Protein AF-A0A6A4GZP3-F1 (afdb_monomer)

Structure (mmCIF, N/CA/C/O backbone):
data_AF-A0A6A4GZP3-F1
#
_entry.id   AF-A0A6A4GZP3-F1
#
loop_
_atom_site.group_PDB
_atom_site.id
_atom_site.type_symbol
_atom_site.label_atom_id
_atom_site.label_alt_id
_atom_site.label_comp_id
_atom_site.label_asym_id
_atom_site.label_entity_id
_atom_site.label_seq_id
_atom_site.pdbx_PDB_ins_code
_atom_site.Cartn_x
_atom_site.Cartn_y
_atom_site.Cartn_z
_atom_site.occupancy
_atom_site.B_iso_or_equiv
_atom_site.auth_seq_id
_atom_site.auth_comp_id
_atom_site.auth_asym_id
_atom_site.auth_atom_id
_atom_site.pdbx_PDB_model_num
ATOM 1 N N . MET A 1 1 ? -24.307 -4.264 34.725 1.00 37.41 1 MET A N 1
ATOM 2 C CA . MET A 1 1 ? -23.181 -5.161 34.403 1.00 37.41 1 MET A CA 1
ATOM 3 C C . MET A 1 1 ? -22.371 -4.459 33.338 1.00 37.41 1 MET A C 1
ATOM 5 O O . MET A 1 1 ? -22.888 -4.207 32.261 1.00 37.41 1 MET A O 1
ATOM 9 N N . THR A 1 2 ? -21.197 -3.980 33.726 1.00 41.16 2 THR A N 1
ATOM 10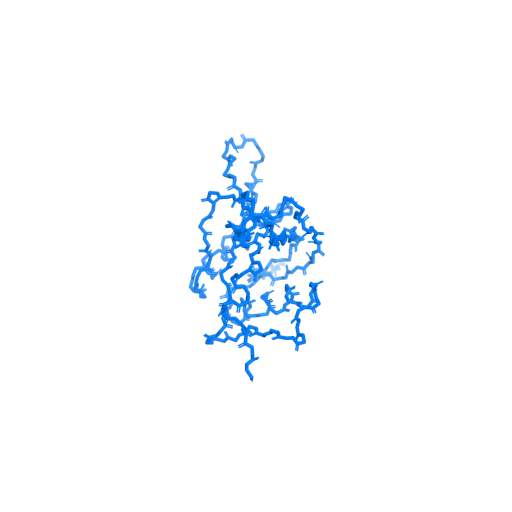 C CA . THR A 1 2 ? -20.264 -3.201 32.911 1.00 41.16 2 THR A CA 1
ATOM 11 C C . THR A 1 2 ? -19.523 -4.139 31.968 1.00 41.16 2 THR A C 1
ATOM 13 O O . THR A 1 2 ? -18.710 -4.939 32.428 1.00 41.16 2 THR A O 1
ATOM 16 N N . SER A 1 3 ? -19.813 -4.057 30.674 1.00 44.62 3 SER A N 1
ATOM 17 C CA . SER A 1 3 ? -18.957 -4.645 29.646 1.00 44.62 3 SER A CA 1
ATOM 18 C C . SER A 1 3 ? -17.964 -3.571 29.225 1.00 44.62 3 SER A C 1
ATOM 20 O O . SER A 1 3 ? -18.358 -2.536 28.692 1.00 44.62 3 SER A O 1
ATOM 22 N N . ASN A 1 4 ? -16.705 -3.803 29.588 1.00 43.12 4 ASN A N 1
ATOM 23 C CA . ASN A 1 4 ? -15.545 -2.985 29.263 1.00 43.12 4 ASN A CA 1
ATOM 24 C C . ASN A 1 4 ? -15.515 -2.672 27.764 1.00 43.12 4 ASN A C 1
ATOM 26 O O . ASN A 1 4 ? -15.642 -3.583 26.948 1.00 43.12 4 ASN A O 1
ATOM 30 N N . GLY A 1 5 ? -15.350 -1.394 27.422 1.00 42.84 5 GLY A N 1
ATOM 31 C CA . GLY A 1 5 ? -14.942 -1.007 26.080 1.00 42.84 5 GLY A CA 1
ATOM 32 C C . GLY A 1 5 ? -13.526 -1.515 25.865 1.00 42.84 5 GLY A C 1
ATOM 33 O O . GLY A 1 5 ? -12.605 -1.047 26.526 1.00 42.84 5 GLY A O 1
ATOM 34 N N . GLU A 1 6 ? -13.380 -2.522 25.014 1.00 49.62 6 GLU A N 1
ATOM 35 C CA . GLU A 1 6 ? -12.094 -2.839 24.413 1.00 49.62 6 GLU A CA 1
ATOM 36 C C . GLU A 1 6 ? -11.743 -1.647 23.522 1.00 49.62 6 GLU A C 1
ATOM 38 O O . GLU A 1 6 ? -12.485 -1.316 22.595 1.00 49.62 6 GLU A O 1
ATOM 43 N N . ASP A 1 7 ? -10.674 -0.935 23.877 1.00 52.59 7 ASP A N 1
ATOM 44 C CA . ASP A 1 7 ? -10.030 0.023 22.992 1.00 52.59 7 ASP A CA 1
ATOM 45 C C . ASP A 1 7 ? -9.682 -0.727 21.699 1.00 52.59 7 ASP A C 1
ATOM 47 O O . ASP A 1 7 ? -8.800 -1.586 21.666 1.00 52.59 7 ASP A O 1
ATOM 51 N N . ASP A 1 8 ? -10.466 -0.482 20.650 1.00 64.12 8 ASP A N 1
ATOM 52 C CA . ASP A 1 8 ? -10.308 -1.120 19.347 1.00 64.12 8 ASP A CA 1
ATOM 53 C C . ASP A 1 8 ? -9.065 -0.502 18.679 1.00 64.12 8 ASP A C 1
ATOM 55 O O . ASP A 1 8 ? -9.154 0.388 17.839 1.00 64.12 8 ASP A O 1
ATOM 59 N N . ASP A 1 9 ? -7.868 -0.917 19.112 1.00 86.00 9 ASP A N 1
ATOM 60 C CA . ASP A 1 9 ? -6.558 -0.438 18.626 1.00 86.00 9 ASP A CA 1
ATOM 61 C C . ASP A 1 9 ? -6.248 -0.896 17.187 1.00 86.00 9 ASP A C 1
ATOM 63 O O . ASP A 1 9 ? -5.139 -0.716 16.660 1.00 86.00 9 ASP A O 1
ATOM 67 N N . SER A 1 10 ? -7.224 -1.530 16.537 1.00 91.88 10 SER A N 1
ATOM 68 C CA . SER A 1 10 ? -7.094 -2.092 15.209 1.00 91.88 10 SER A CA 1
ATOM 69 C C . SER A 1 10 ? -8.367 -1.927 14.394 1.00 91.88 10 SER A C 1
ATOM 71 O O . SER A 1 10 ? -9.465 -1.842 14.927 1.00 91.88 10 SER A O 1
ATOM 73 N N . PHE A 1 11 ? -8.231 -1.899 13.074 1.00 93.75 11 PHE A N 1
ATOM 74 C CA . PHE A 1 11 ? -9.380 -1.911 12.179 1.00 93.75 11 PHE A CA 1
ATOM 75 C C . PHE A 1 11 ? -9.068 -2.738 10.944 1.00 93.75 11 PHE A C 1
ATOM 77 O O . PHE A 1 11 ? -8.065 -2.512 10.264 1.00 93.75 11 PHE A O 1
ATOM 84 N N . THR A 1 12 ? -9.939 -3.698 10.641 1.00 94.69 12 THR A N 1
ATOM 85 C CA . THR A 1 12 ? -9.815 -4.528 9.441 1.00 94.69 12 THR A CA 1
ATOM 86 C C . THR A 1 12 ? -10.655 -3.942 8.320 1.00 94.69 12 THR A C 1
ATOM 88 O O . THR A 1 12 ? -11.842 -3.683 8.493 1.00 94.69 12 THR A O 1
ATOM 91 N N . SER A 1 13 ? -10.037 -3.735 7.157 1.00 93.44 13 SER A N 1
ATOM 92 C CA . SER A 1 13 ? -10.700 -3.167 5.985 1.00 93.44 13 SER A CA 1
ATOM 93 C C . SER A 1 13 ? -10.318 -3.910 4.711 1.00 93.44 13 SER A C 1
ATOM 95 O O . SER A 1 13 ? -9.228 -4.479 4.599 1.00 93.44 13 SER A O 1
ATOM 97 N N . THR A 1 14 ? -11.211 -3.860 3.724 1.00 94.00 14 THR A N 1
ATOM 98 C CA . THR A 1 14 ? -10.899 -4.289 2.361 1.00 94.00 14 THR A CA 1
ATOM 99 C C . THR A 1 14 ? -10.169 -3.168 1.626 1.00 94.00 14 THR A C 1
ATOM 101 O O . THR A 1 14 ? -10.576 -2.007 1.632 1.00 94.00 14 THR A O 1
ATOM 104 N N . LEU A 1 15 ? -9.065 -3.521 0.974 1.00 94.00 15 LEU A N 1
ATOM 105 C CA . LEU A 1 15 ? -8.200 -2.612 0.242 1.00 94.00 15 LEU A CA 1
ATOM 106 C C . LEU A 1 15 ? -8.276 -2.873 -1.252 1.00 94.00 15 LEU A C 1
ATOM 108 O O . LEU A 1 15 ? -8.066 -3.997 -1.708 1.00 94.00 15 LEU A O 1
ATOM 112 N N . SER A 1 16 ? -8.449 -1.804 -2.021 1.00 93.81 16 SER A N 1
ATOM 113 C CA . SER A 1 16 ? -8.293 -1.797 -3.470 1.00 93.81 16 SER A CA 1
ATOM 114 C C . SER A 1 16 ? -6.868 -1.405 -3.841 1.00 93.81 16 SER A C 1
ATOM 116 O O . SER A 1 16 ? -6.525 -0.226 -3.948 1.00 93.81 16 SER A O 1
ATOM 118 N N . LEU A 1 17 ? -6.009 -2.409 -4.020 1.00 93.56 17 LEU A N 1
ATOM 119 C CA . LEU A 1 17 ? -4.627 -2.214 -4.443 1.00 93.56 17 LEU A CA 1
ATOM 120 C C . LEU A 1 17 ? -4.586 -1.928 -5.938 1.00 93.56 17 LEU A C 1
ATOM 122 O O . LEU A 1 17 ? -5.065 -2.732 -6.729 1.00 93.56 17 LEU A O 1
ATOM 126 N N . GLN A 1 18 ? -3.931 -0.847 -6.330 1.00 92.56 18 GLN A N 1
ATOM 127 C CA . GLN A 1 18 ? -3.795 -0.385 -7.702 1.00 92.56 18 GLN A CA 1
ATOM 128 C C . GLN A 1 18 ? -2.315 -0.320 -8.078 1.00 92.56 18 GLN A C 1
ATOM 130 O O . GLN A 1 18 ? -1.610 0.615 -7.700 1.00 92.56 18 GLN A O 1
ATOM 135 N N . LEU A 1 19 ? -1.834 -1.308 -8.836 1.00 91.12 19 LEU A N 1
ATOM 136 C CA . LEU A 1 19 ? -0.445 -1.332 -9.294 1.00 91.12 19 LEU A CA 1
ATOM 137 C C . LEU A 1 19 ? -0.278 -0.571 -10.611 1.00 91.12 19 LEU A C 1
ATOM 139 O O . LEU A 1 19 ? -0.827 -0.957 -11.647 1.00 91.12 19 LEU A O 1
ATOM 143 N N . VAL A 1 20 ? 0.549 0.470 -10.576 1.00 89.56 20 VAL A N 1
ATOM 144 C CA . VAL A 1 20 ? 1.035 1.197 -11.746 1.00 89.56 20 VAL A CA 1
ATOM 145 C C . VAL A 1 20 ? 2.241 0.466 -12.327 1.00 89.56 20 VAL A C 1
ATOM 147 O O . VAL A 1 20 ? 3.235 0.238 -11.641 1.00 89.56 20 VAL A O 1
ATOM 150 N N . THR A 1 21 ? 2.156 0.133 -13.613 1.00 86.81 21 THR A N 1
ATOM 151 C CA . THR A 1 21 ? 3.239 -0.500 -14.377 1.00 86.81 21 THR A CA 1
ATOM 152 C C . THR A 1 21 ? 3.682 0.404 -15.524 1.00 86.81 21 THR A C 1
ATOM 154 O O . THR A 1 21 ? 3.047 1.425 -15.799 1.00 86.81 21 THR A O 1
ATOM 157 N N . TYR A 1 22 ? 4.807 0.072 -16.154 1.00 84.62 22 TYR A N 1
ATOM 158 C CA . TYR A 1 22 ? 5.383 0.854 -17.242 1.00 84.62 22 TYR A CA 1
ATOM 159 C C . TYR A 1 22 ? 5.798 -0.069 -18.381 1.00 84.62 22 TYR A C 1
ATOM 161 O O . TYR A 1 22 ? 6.434 -1.098 -18.148 1.00 84.62 22 TYR A O 1
ATOM 169 N N . SER A 1 23 ? 5.512 0.346 -19.611 1.00 80.62 23 SER A N 1
ATOM 170 C CA . SER A 1 23 ? 5.908 -0.363 -20.820 1.00 80.62 23 SER A CA 1
ATOM 171 C C . SER A 1 23 ? 6.949 0.439 -21.584 1.00 80.62 23 SER A C 1
ATOM 173 O O . SER A 1 23 ? 6.894 1.668 -21.713 1.00 80.62 23 SER A O 1
ATOM 175 N N . ALA A 1 24 ? 7.943 -0.275 -22.102 1.00 81.06 24 ALA A N 1
ATOM 176 C CA . ALA A 1 24 ? 8.943 0.301 -22.977 1.00 81.06 24 ALA A CA 1
ATOM 177 C C . ALA A 1 24 ? 8.331 0.589 -24.349 1.00 81.06 24 ALA A C 1
ATOM 179 O O . ALA A 1 24 ? 7.958 -0.324 -25.085 1.00 81.06 24 ALA A O 1
ATOM 180 N N . VAL A 1 25 ? 8.294 1.862 -24.732 1.00 80.19 25 VAL A N 1
ATOM 181 C CA . VAL A 1 25 ? 7.899 2.281 -26.075 1.00 80.19 25 VAL A CA 1
ATOM 182 C C . VAL A 1 25 ? 9.091 2.868 -26.817 1.00 80.19 25 VAL A C 1
ATOM 184 O O . VAL A 1 25 ? 9.912 3.603 -26.264 1.00 80.19 25 VAL A O 1
ATOM 187 N N . LYS A 1 26 ? 9.194 2.548 -28.107 1.00 81.50 26 LYS A N 1
ATOM 188 C CA . LYS A 1 26 ? 10.178 3.170 -28.995 1.00 81.50 26 LYS A CA 1
ATOM 189 C C . LYS A 1 26 ? 9.614 4.505 -29.468 1.00 81.50 26 LYS A C 1
ATOM 191 O O . LYS A 1 26 ? 8.539 4.548 -30.059 1.00 81.50 26 LYS A O 1
ATOM 196 N N . THR A 1 27 ? 10.342 5.583 -29.222 1.00 76.44 27 THR A N 1
ATOM 197 C CA . THR A 1 27 ? 9.999 6.933 -29.688 1.00 76.44 27 THR A CA 1
ATOM 198 C C . THR A 1 27 ? 11.130 7.475 -30.559 1.00 76.44 27 THR A C 1
ATOM 200 O O . THR A 1 27 ? 12.302 7.184 -30.316 1.00 76.44 27 THR A O 1
ATOM 203 N N . GLY A 1 28 ? 10.773 8.226 -31.603 1.00 71.50 28 GLY A N 1
ATOM 204 C CA . GLY A 1 28 ? 11.693 8.726 -32.629 1.00 71.50 28 GLY A CA 1
ATOM 205 C C . GLY A 1 28 ? 11.513 8.047 -33.992 1.00 71.50 28 GLY A C 1
ATOM 206 O O . GLY A 1 28 ? 10.922 6.972 -34.104 1.00 71.50 28 GLY A O 1
ATOM 207 N N . LYS A 1 29 ? 12.015 8.694 -35.051 1.00 63.94 29 LYS A N 1
ATOM 208 C CA . LYS A 1 29 ? 11.999 8.188 -36.436 1.00 63.94 29 LYS A CA 1
ATOM 209 C C . LYS A 1 29 ? 13.419 7.803 -36.878 1.00 63.94 29 LYS A C 1
ATOM 211 O O . LYS A 1 29 ? 14.389 8.455 -36.494 1.00 63.94 29 LYS A O 1
ATOM 216 N N . GLY A 1 30 ? 13.538 6.756 -37.697 1.00 70.12 30 GLY A N 1
ATOM 217 C CA . GLY A 1 30 ? 14.819 6.311 -38.266 1.00 70.12 30 GLY A CA 1
ATOM 218 C C . GLY A 1 30 ? 15.814 5.778 -37.225 1.00 70.12 30 GLY A C 1
ATOM 219 O O . GLY A 1 30 ? 15.424 5.070 -36.299 1.00 70.12 30 GLY A O 1
ATOM 220 N N . LEU A 1 31 ? 17.097 6.122 -37.381 1.00 68.75 31 LEU A N 1
ATOM 221 C CA . LEU A 1 31 ? 18.208 5.697 -36.511 1.00 68.75 31 LEU A CA 1
ATOM 222 C C . LEU A 1 31 ? 18.177 6.306 -35.095 1.00 68.75 31 LEU A C 1
ATOM 224 O O . LEU A 1 31 ? 18.855 5.807 -34.206 1.00 68.75 31 LEU A O 1
ATOM 228 N N . LYS A 1 32 ? 17.365 7.342 -34.843 1.00 67.31 32 LYS A N 1
ATOM 229 C CA . LYS A 1 32 ? 17.254 8.012 -33.530 1.00 67.31 32 LYS A CA 1
ATOM 230 C C . LYS A 1 32 ? 16.139 7.428 -32.648 1.00 67.31 32 LYS A C 1
ATOM 232 O O . LYS A 1 32 ? 15.442 8.168 -31.957 1.00 67.31 32 LYS A O 1
ATOM 237 N N . LYS A 1 33 ? 15.914 6.110 -32.694 1.00 73.44 33 LYS A N 1
ATOM 238 C CA . LYS A 1 33 ? 14.934 5.455 -31.812 1.00 73.44 33 LYS A CA 1
ATOM 239 C C . LYS A 1 33 ? 15.492 5.398 -30.392 1.00 73.44 33 LYS A C 1
ATOM 241 O O . LYS A 1 33 ? 16.486 4.723 -30.150 1.00 73.44 33 LYS A O 1
ATOM 246 N N . ARG A 1 34 ? 14.824 6.063 -29.452 1.00 73.62 34 ARG A N 1
ATOM 247 C CA . ARG A 1 34 ? 15.100 5.954 -28.016 1.00 73.62 34 ARG A CA 1
ATOM 248 C C . ARG A 1 34 ? 13.999 5.135 -27.353 1.00 73.62 34 ARG A C 1
ATOM 250 O O . ARG A 1 34 ? 12.822 5.275 -27.691 1.00 73.62 34 ARG A O 1
ATOM 257 N N . LEU A 1 35 ? 14.388 4.276 -26.417 1.00 76.19 35 LEU A N 1
ATOM 258 C CA . LEU A 1 35 ? 13.447 3.589 -25.542 1.00 76.19 35 LEU A CA 1
ATOM 259 C C . LEU A 1 35 ? 13.010 4.569 -24.448 1.00 76.19 35 LEU A C 1
ATOM 261 O O . LEU A 1 35 ? 13.855 5.158 -23.774 1.00 76.19 35 LEU A O 1
ATOM 265 N N . VAL A 1 36 ? 11.707 4.766 -24.287 1.00 77.94 36 VAL A N 1
ATOM 266 C CA . VAL A 1 36 ? 11.138 5.553 -23.188 1.00 77.94 36 VAL A CA 1
ATOM 267 C C . VAL A 1 36 ? 10.114 4.683 -22.479 1.00 77.94 36 VAL A C 1
ATOM 269 O O . VAL A 1 36 ? 9.323 4.001 -23.128 1.00 77.94 36 VAL A O 1
ATOM 272 N N . LEU A 1 37 ? 10.135 4.697 -21.150 1.00 76.25 37 LEU A N 1
ATOM 273 C CA . LEU A 1 37 ? 9.122 4.032 -20.340 1.00 76.25 37 LEU A CA 1
ATOM 274 C C . LEU A 1 37 ? 7.882 4.923 -20.297 1.00 76.25 37 LEU A C 1
ATOM 276 O O . LEU A 1 37 ? 7.950 6.070 -19.857 1.00 76.25 37 LEU A O 1
ATOM 280 N N . LYS A 1 38 ? 6.751 4.412 -20.780 1.00 77.94 38 LYS A N 1
ATOM 281 C CA . LYS A 1 38 ? 5.452 5.062 -20.613 1.00 77.94 38 LYS A CA 1
ATOM 282 C C . LYS A 1 38 ? 4.681 4.354 -19.516 1.00 77.94 38 LYS A C 1
ATOM 284 O O . LYS A 1 38 ? 4.657 3.131 -19.467 1.00 77.94 38 LYS A O 1
ATOM 289 N N . LYS A 1 39 ? 4.041 5.145 -18.655 1.00 77.06 39 LYS A N 1
ATOM 290 C CA . LYS A 1 39 ? 3.110 4.646 -17.646 1.00 77.06 39 LYS A CA 1
ATOM 291 C C . LYS A 1 39 ? 1.990 3.885 -18.346 1.00 77.06 39 LYS A C 1
ATOM 293 O O . LYS A 1 39 ? 1.269 4.465 -19.159 1.00 77.06 39 LYS A O 1
ATOM 298 N N . ASP A 1 40 ? 1.860 2.603 -18.038 1.00 68.69 40 ASP A N 1
ATOM 299 C CA . ASP A 1 40 ? 0.745 1.807 -18.515 1.00 68.69 40 ASP A CA 1
ATOM 300 C C . ASP A 1 40 ? -0.521 2.242 -17.786 1.00 68.69 40 ASP A C 1
ATOM 302 O O . ASP A 1 40 ? -0.583 2.328 -16.559 1.00 68.69 40 ASP A O 1
ATOM 306 N N . VAL A 1 41 ? -1.563 2.504 -18.570 1.00 57.06 41 VAL A N 1
ATOM 307 C CA . VAL A 1 41 ? -2.892 2.859 -18.052 1.00 57.06 41 VAL A CA 1
ATOM 308 C C . VAL A 1 41 ? -3.588 1.635 -17.441 1.00 57.06 41 VAL A C 1
ATOM 310 O O . VAL A 1 41 ? -4.557 1.779 -16.699 1.00 57.06 41 VAL A O 1
ATOM 313 N N . ARG A 1 42 ? -3.084 0.418 -17.705 1.00 55.84 42 ARG A N 1
ATOM 314 C CA . ARG A 1 42 ? -3.580 -0.819 -17.090 1.00 55.84 42 ARG A CA 1
ATOM 315 C C . ARG A 1 42 ? -3.102 -0.908 -15.646 1.00 55.84 42 ARG A C 1
ATOM 317 O O . ARG A 1 42 ? -2.115 -1.569 -15.335 1.00 55.84 42 ARG A O 1
ATOM 324 N N . VAL A 1 43 ? -3.848 -0.248 -14.772 1.00 67.19 43 VAL A N 1
ATOM 325 C CA . VAL A 1 43 ? -3.786 -0.485 -13.337 1.00 67.19 43 VAL A CA 1
ATOM 326 C C . VAL A 1 43 ? -4.249 -1.920 -13.100 1.00 67.19 43 VAL A C 1
ATOM 328 O O . VAL A 1 43 ? -5.404 -2.257 -13.362 1.00 67.19 43 VAL A O 1
ATOM 331 N N . LYS A 1 44 ? -3.341 -2.797 -12.662 1.00 76.50 44 LYS A N 1
ATOM 332 C CA . LYS A 1 44 ? -3.756 -4.112 -12.165 1.00 76.50 44 LYS A CA 1
ATOM 333 C C . LYS A 1 44 ? -4.349 -3.877 -10.787 1.00 76.50 44 LYS A C 1
ATOM 335 O O . LYS A 1 44 ? -3.610 -3.506 -9.880 1.00 76.50 44 LYS A O 1
ATOM 340 N N . THR A 1 45 ? -5.656 -4.071 -10.662 1.00 88.75 45 THR A N 1
ATOM 341 C CA . THR A 1 45 ? -6.347 -3.936 -9.382 1.00 88.75 45 THR A CA 1
ATOM 342 C C . THR A 1 45 ? -6.447 -5.291 -8.694 1.00 88.75 45 THR A C 1
ATOM 344 O O . THR A 1 45 ? -6.802 -6.286 -9.331 1.00 88.75 45 THR A O 1
ATOM 347 N N . LYS A 1 46 ? -6.135 -5.346 -7.399 1.00 92.50 46 LYS A N 1
ATOM 348 C CA . LYS A 1 46 ? -6.338 -6.525 -6.550 1.00 92.50 46 LYS A CA 1
ATOM 349 C C . LYS A 1 46 ? -6.987 -6.109 -5.238 1.00 92.50 46 LYS A C 1
ATOM 351 O O . LYS A 1 46 ? -6.622 -5.080 -4.687 1.00 92.50 46 LYS A O 1
ATOM 356 N N . LEU A 1 47 ? -7.893 -6.941 -4.731 1.00 93.56 47 LEU A N 1
ATOM 357 C CA . LEU A 1 47 ? -8.474 -6.768 -3.402 1.00 93.56 47 LEU A CA 1
ATOM 358 C C . LEU A 1 47 ? -7.712 -7.599 -2.367 1.00 93.56 47 LEU A C 1
ATOM 360 O O . LEU A 1 47 ? -7.369 -8.760 -2.640 1.00 93.56 47 LEU A O 1
ATOM 364 N N . ILE A 1 48 ? -7.442 -7.009 -1.206 1.00 94.75 48 ILE A N 1
ATOM 365 C CA . ILE A 1 48 ? -6.957 -7.710 -0.008 1.00 94.75 48 ILE A CA 1
ATOM 366 C C . ILE A 1 48 ? -7.729 -7.236 1.213 1.00 94.75 48 ILE A C 1
ATOM 368 O O . ILE A 1 48 ? -8.158 -6.093 1.245 1.00 94.75 48 ILE A O 1
ATOM 372 N N . GLU A 1 49 ? -7.856 -8.090 2.215 1.00 95.69 49 GLU A N 1
ATOM 373 C CA . GLU A 1 49 ? -8.201 -7.654 3.564 1.00 95.69 49 GLU A CA 1
ATOM 374 C C . GLU A 1 49 ? -6.908 -7.391 4.328 1.00 95.69 49 GLU A C 1
ATOM 376 O O . GLU A 1 49 ? -5.924 -8.118 4.159 1.00 95.69 49 GLU A O 1
ATOM 381 N N . PHE A 1 50 ? -6.896 -6.329 5.125 1.00 96.25 50 PHE A N 1
ATOM 382 C CA . PHE A 1 50 ? -5.757 -5.978 5.957 1.00 96.25 50 PHE A CA 1
ATOM 383 C C . PHE A 1 50 ? -6.228 -5.350 7.267 1.00 96.25 50 PHE A C 1
ATOM 385 O O . PHE A 1 50 ? -7.173 -4.557 7.277 1.00 96.25 50 PHE A O 1
ATOM 392 N N . THR A 1 51 ? -5.547 -5.694 8.359 1.00 95.94 51 THR A N 1
ATOM 393 C CA . THR A 1 51 ? -5.802 -5.148 9.694 1.00 95.94 51 THR A CA 1
ATOM 394 C C . THR A 1 51 ? -4.781 -4.062 9.999 1.00 95.94 51 THR A C 1
ATOM 396 O O . THR A 1 51 ? -3.598 -4.343 10.212 1.00 95.94 51 THR A O 1
ATOM 399 N N . PHE A 1 52 ? -5.248 -2.816 10.018 1.00 93.62 52 PHE A N 1
ATOM 400 C CA . PHE A 1 52 ? -4.446 -1.665 10.411 1.00 93.62 52 PHE A CA 1
ATOM 401 C C . PHE A 1 52 ? -4.302 -1.626 11.922 1.00 93.62 52 PHE A C 1
ATOM 403 O O . PHE A 1 52 ? -5.293 -1.755 12.636 1.00 93.62 52 PHE A O 1
ATOM 410 N N . THR A 1 53 ? -3.081 -1.394 12.389 1.00 93.44 53 THR A N 1
ATOM 411 C CA . THR A 1 53 ? -2.761 -1.094 13.786 1.00 93.44 53 THR A CA 1
ATOM 412 C C . THR A 1 53 ? -1.768 0.065 13.836 1.00 93.44 53 THR A C 1
ATOM 414 O O . THR A 1 53 ? -1.050 0.331 12.870 1.00 93.44 53 THR A O 1
ATOM 417 N N . MET A 1 54 ? -1.697 0.765 14.968 1.00 90.31 54 MET A N 1
ATOM 418 C CA . MET A 1 54 ? -0.809 1.926 15.157 1.00 90.31 54 MET A CA 1
ATOM 419 C C . MET A 1 54 ? 0.658 1.535 15.435 1.00 90.31 54 MET A C 1
ATOM 421 O O . MET A 1 54 ? 1.404 2.310 16.029 1.00 90.31 54 MET A O 1
ATOM 425 N N . GLN A 1 55 ? 1.070 0.323 15.053 1.00 88.88 55 GLN A N 1
ATOM 426 C CA . GLN A 1 55 ? 2.414 -0.206 15.291 1.00 88.88 55 GLN A CA 1
ATOM 427 C C . GLN A 1 55 ? 3.311 -0.005 14.065 1.00 88.88 55 GLN A C 1
ATOM 429 O O . GLN A 1 55 ? 2.883 -0.242 12.935 1.00 88.88 55 GLN A O 1
ATOM 434 N N . ASP A 1 56 ? 4.582 0.342 14.281 1.00 81.88 56 ASP A N 1
ATOM 435 C CA . ASP A 1 56 ? 5.555 0.536 13.194 1.00 81.88 56 ASP A CA 1
ATOM 436 C C . ASP A 1 56 ? 5.720 -0.726 12.324 1.00 81.88 56 ASP A C 1
ATOM 438 O O . ASP A 1 56 ? 5.759 -0.651 11.092 1.00 81.88 56 ASP A O 1
ATOM 442 N N . ASP A 1 57 ? 5.739 -1.906 12.952 1.00 89.31 57 ASP A N 1
ATOM 443 C CA . ASP A 1 57 ? 5.887 -3.188 12.253 1.00 89.31 57 ASP A CA 1
ATOM 444 C C . ASP A 1 57 ? 4.688 -3.510 11.348 1.00 89.31 57 ASP A C 1
ATOM 446 O O . ASP A 1 57 ? 4.834 -4.215 10.343 1.00 89.31 57 ASP A O 1
ATOM 450 N N . ASN A 1 58 ? 3.507 -2.954 11.641 1.00 94.00 58 ASN A N 1
ATOM 451 C CA . ASN A 1 58 ? 2.307 -3.156 10.835 1.00 94.00 58 ASN A CA 1
ATOM 452 C C . ASN A 1 58 ? 2.462 -2.542 9.433 1.00 94.00 58 ASN A C 1
ATOM 454 O O . ASN A 1 58 ? 1.972 -3.125 8.466 1.00 94.00 58 ASN A O 1
ATOM 458 N N . TYR A 1 59 ? 3.249 -1.468 9.279 1.00 91.94 59 TYR A N 1
ATOM 459 C CA . TYR A 1 59 ? 3.563 -0.923 7.956 1.00 91.94 59 TYR A CA 1
ATOM 460 C C . TYR A 1 59 ? 4.418 -1.881 7.118 1.00 91.94 59 TYR A C 1
ATOM 462 O O . TYR A 1 59 ? 4.180 -2.073 5.924 1.00 91.94 59 TYR A O 1
ATOM 470 N N . LEU A 1 60 ? 5.406 -2.533 7.737 1.00 92.94 60 LEU A N 1
ATOM 471 C CA . LEU A 1 60 ? 6.239 -3.516 7.045 1.00 92.94 60 LEU A CA 1
ATOM 472 C C . LEU A 1 60 ? 5.434 -4.759 6.664 1.00 92.94 60 LEU A C 1
ATOM 474 O O . LEU A 1 60 ? 5.622 -5.291 5.566 1.00 92.94 60 LEU A O 1
ATOM 478 N N . LEU A 1 61 ? 4.529 -5.211 7.536 1.00 94.81 61 LEU A N 1
ATOM 479 C CA . LEU A 1 61 ? 3.595 -6.295 7.229 1.00 94.81 61 LEU A CA 1
ATOM 480 C C . LEU A 1 61 ? 2.713 -5.927 6.034 1.00 94.81 61 LEU A C 1
ATOM 482 O O . LEU A 1 61 ? 2.673 -6.674 5.057 1.00 94.81 61 LEU A O 1
ATOM 486 N N . PHE A 1 62 ? 2.116 -4.734 6.061 1.00 95.00 62 PHE A N 1
ATOM 487 C CA . PHE A 1 62 ? 1.301 -4.199 4.974 1.00 95.00 62 PHE A CA 1
ATOM 488 C C . PHE A 1 62 ? 2.035 -4.224 3.628 1.00 95.00 62 PHE A C 1
ATOM 490 O O . PHE A 1 62 ? 1.532 -4.757 2.634 1.00 95.00 62 PHE A O 1
ATOM 497 N N . GLN A 1 63 ? 3.261 -3.700 3.587 1.00 93.94 63 GLN A N 1
ATOM 498 C CA . GLN A 1 63 ? 4.039 -3.678 2.353 1.00 93.94 63 GLN A CA 1
ATOM 499 C C . GLN A 1 63 ? 4.415 -5.079 1.861 1.00 93.94 63 GLN A C 1
ATOM 501 O O . GLN A 1 63 ? 4.332 -5.358 0.662 1.00 93.94 63 GLN A O 1
ATOM 506 N N . ASN A 1 64 ? 4.810 -5.980 2.760 1.00 94.88 64 ASN A N 1
ATOM 507 C CA . ASN A 1 64 ? 5.152 -7.347 2.376 1.00 94.88 64 ASN A CA 1
ATOM 508 C C . ASN A 1 64 ? 3.925 -8.134 1.885 1.00 94.88 64 ASN A C 1
ATOM 510 O O . ASN A 1 64 ? 4.056 -8.941 0.960 1.00 94.88 64 ASN A O 1
ATOM 514 N N . ASP A 1 65 ? 2.733 -7.860 2.414 1.00 95.31 65 ASP A N 1
ATOM 515 C CA . ASP A 1 65 ? 1.484 -8.439 1.916 1.00 95.31 65 ASP A CA 1
ATOM 516 C C . ASP A 1 65 ? 1.123 -7.921 0.521 1.00 95.31 65 ASP A C 1
ATOM 518 O O . ASP A 1 65 ? 0.730 -8.716 -0.340 1.00 95.31 65 ASP A O 1
ATOM 522 N N . ILE A 1 66 ? 1.355 -6.634 0.233 1.00 94.44 66 ILE A N 1
ATOM 523 C CA . ILE A 1 66 ? 1.260 -6.095 -1.134 1.00 94.44 66 ILE A CA 1
ATOM 524 C C . ILE A 1 66 ? 2.197 -6.867 -2.072 1.00 94.44 66 ILE A C 1
ATOM 526 O O . ILE A 1 66 ? 1.764 -7.355 -3.124 1.00 94.44 66 ILE A O 1
ATOM 530 N N . LEU A 1 67 ? 3.473 -7.018 -1.696 1.00 93.81 67 LEU A N 1
ATOM 531 C CA . LEU A 1 67 ? 4.457 -7.740 -2.507 1.00 93.81 67 LEU A CA 1
ATOM 532 C C . LEU A 1 67 ? 4.030 -9.194 -2.731 1.00 93.81 67 LEU A C 1
ATOM 534 O O . LEU A 1 67 ? 4.080 -9.690 -3.860 1.00 93.81 67 LEU A O 1
ATOM 538 N N . ARG A 1 68 ? 3.544 -9.885 -1.695 1.00 94.12 68 ARG A N 1
ATOM 539 C CA . ARG A 1 68 ? 3.035 -11.256 -1.814 1.00 94.12 68 ARG A CA 1
ATOM 540 C C . ARG A 1 68 ? 1.832 -11.322 -2.746 1.00 94.12 68 ARG A C 1
ATOM 542 O O . ARG A 1 68 ? 1.819 -12.150 -3.656 1.00 94.12 68 ARG A O 1
ATOM 549 N N . LYS A 1 69 ? 0.866 -10.413 -2.591 1.00 94.06 69 LYS A N 1
ATOM 550 C CA . LYS A 1 69 ? -0.359 -10.374 -3.396 1.00 94.06 69 LYS A CA 1
ATOM 551 C C . LYS A 1 69 ? -0.069 -10.198 -4.882 1.00 94.06 69 LYS A C 1
ATOM 553 O O . LYS A 1 69 ? -0.774 -10.779 -5.711 1.00 94.06 69 LYS A O 1
ATOM 558 N N . TYR A 1 70 ? 0.955 -9.426 -5.241 1.00 90.88 70 TYR A N 1
ATOM 559 C CA . TYR A 1 70 ? 1.389 -9.254 -6.629 1.00 90.88 70 TYR A CA 1
ATOM 560 C C . TYR A 1 70 ? 2.414 -10.287 -7.117 1.00 90.88 70 TYR A C 1
ATOM 562 O O . TYR A 1 70 ? 2.684 -10.318 -8.314 1.00 90.88 70 TYR A O 1
ATOM 570 N N . GLY A 1 71 ? 2.898 -11.182 -6.249 1.00 90.56 71 GLY A N 1
ATOM 571 C CA . GLY A 1 71 ? 3.888 -12.205 -6.601 1.00 90.56 71 GLY A CA 1
ATOM 572 C C . GLY A 1 71 ? 5.333 -11.694 -6.624 1.00 90.56 71 GLY A C 1
ATOM 573 O O . GLY A 1 71 ? 6.194 -12.328 -7.214 1.00 90.56 71 GLY A O 1
ATOM 574 N N . PHE A 1 72 ? 5.604 -10.554 -5.991 1.00 90.88 72 PHE A N 1
ATOM 575 C CA . PHE A 1 72 ? 6.909 -9.887 -5.949 1.00 90.88 72 PHE A CA 1
ATOM 576 C C . PHE A 1 72 ? 7.778 -10.288 -4.752 1.00 90.88 72 PHE A C 1
ATOM 578 O O . PHE A 1 72 ? 8.972 -10.007 -4.745 1.00 90.88 72 PHE A O 1
ATOM 585 N N . HIS A 1 73 ? 7.204 -10.979 -3.767 1.00 89.44 73 HIS A N 1
ATOM 586 C CA . HIS A 1 73 ? 7.885 -11.403 -2.537 1.00 89.44 73 HIS A CA 1
ATOM 587 C C . HIS A 1 73 ? 9.137 -12.279 -2.749 1.00 89.44 73 HIS A C 1
ATOM 589 O O . HIS A 1 73 ? 9.935 -12.424 -1.830 1.00 89.44 73 HIS A O 1
ATOM 595 N N . THR A 1 74 ? 9.313 -12.882 -3.929 1.00 87.81 74 THR A N 1
ATOM 596 C CA . THR A 1 74 ? 10.509 -13.671 -4.266 1.00 87.81 74 THR A CA 1
ATOM 597 C C . THR A 1 74 ? 11.707 -12.806 -4.654 1.00 87.81 74 THR A C 1
ATOM 599 O O . THR A 1 74 ? 12.837 -13.266 -4.551 1.00 87.81 74 THR A O 1
ATOM 602 N N . CYS A 1 75 ? 11.469 -11.577 -5.122 1.00 87.31 75 CYS A N 1
ATOM 603 C CA . CYS A 1 75 ? 12.509 -10.675 -5.634 1.00 87.31 75 CYS A CA 1
ATOM 604 C C . CYS A 1 75 ? 12.677 -9.413 -4.776 1.00 87.31 75 CYS A C 1
ATOM 606 O O . CYS A 1 75 ? 13.708 -8.748 -4.846 1.00 87.31 75 CYS A O 1
ATOM 608 N N . TYR A 1 76 ? 11.656 -9.067 -3.991 1.00 90.81 76 TYR A N 1
ATOM 609 C CA . TYR A 1 76 ? 11.596 -7.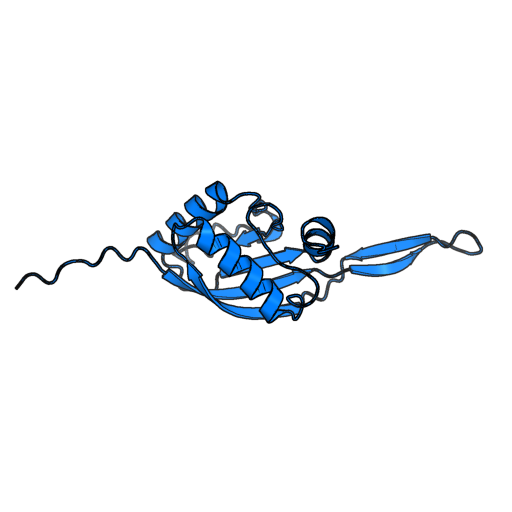845 -3.201 1.00 90.81 76 TYR A CA 1
ATOM 610 C C . TYR A 1 76 ? 11.088 -8.162 -1.800 1.00 90.81 76 TYR A C 1
ATOM 612 O O . TYR A 1 76 ? 10.201 -9.001 -1.625 1.00 90.81 76 TYR A O 1
ATOM 620 N N . LYS A 1 77 ? 11.616 -7.448 -0.808 1.00 91.69 77 LYS A N 1
ATOM 621 C CA . LYS A 1 77 ? 11.175 -7.544 0.583 1.00 91.69 77 LYS A CA 1
ATOM 622 C C . LYS A 1 77 ? 11.232 -6.173 1.239 1.00 91.69 77 LYS A C 1
ATOM 624 O O . LYS A 1 77 ? 12.263 -5.506 1.163 1.00 91.69 77 LYS A O 1
ATOM 629 N N . SER A 1 78 ? 10.154 -5.796 1.919 1.00 91.06 78 SER A N 1
ATOM 630 C CA . SER A 1 78 ? 10.149 -4.585 2.733 1.00 91.06 78 SER A CA 1
ATOM 631 C C . SER A 1 78 ? 10.754 -4.862 4.108 1.00 91.06 78 SER A C 1
ATOM 633 O O . SER A 1 78 ? 10.437 -5.862 4.756 1.00 91.06 78 SER A O 1
ATOM 635 N N . THR A 1 79 ? 11.641 -3.979 4.548 1.00 91.00 79 THR A N 1
ATOM 636 C CA . THR A 1 79 ? 12.340 -4.000 5.839 1.00 91.00 79 THR A CA 1
ATOM 637 C C . THR A 1 79 ? 12.383 -2.584 6.408 1.00 91.00 79 THR A C 1
ATOM 639 O O . THR A 1 79 ? 12.131 -1.623 5.686 1.00 91.00 79 THR A O 1
ATOM 642 N N . SER A 1 80 ? 12.783 -2.428 7.671 1.00 86.12 80 SER A N 1
ATOM 643 C CA . SER A 1 80 ? 12.938 -1.106 8.297 1.00 86.12 80 SER A CA 1
ATOM 644 C C . SER A 1 80 ? 13.901 -0.170 7.552 1.00 86.12 80 SER A C 1
ATOM 646 O O . SER A 1 80 ? 13.772 1.044 7.656 1.00 86.12 80 SER A O 1
ATOM 648 N N . LYS A 1 81 ? 14.850 -0.719 6.778 1.00 85.00 81 LYS A N 1
ATOM 649 C CA . LYS A 1 81 ? 15.802 0.053 5.957 1.00 85.00 81 LYS A CA 1
ATOM 650 C C . LYS A 1 81 ? 15.370 0.223 4.501 1.00 85.00 81 LYS A C 1
ATOM 652 O O . LYS A 1 81 ? 15.841 1.134 3.830 1.00 85.00 81 LYS A O 1
ATOM 657 N N . HIS A 1 82 ? 14.526 -0.678 4.006 1.00 86.44 82 HIS A N 1
ATOM 658 C CA . HIS A 1 82 ? 14.156 -0.775 2.597 1.00 86.44 82 HIS A CA 1
ATOM 659 C C . HIS A 1 82 ? 12.654 -0.961 2.491 1.00 86.44 82 HIS A C 1
ATOM 661 O O . HIS A 1 82 ? 12.164 -2.079 2.599 1.00 86.44 82 HIS A O 1
ATOM 667 N N . PHE A 1 83 ? 11.927 0.122 2.280 1.00 88.81 83 PHE A N 1
ATOM 668 C CA . PHE A 1 83 ? 10.483 0.123 2.092 1.00 88.81 83 PHE A CA 1
ATOM 669 C C . PHE A 1 83 ? 10.150 1.059 0.925 1.00 88.81 83 PHE A C 1
ATOM 671 O O . PHE A 1 83 ? 10.942 1.940 0.589 1.00 88.81 83 PHE A O 1
ATOM 678 N N . PHE A 1 84 ? 9.007 0.860 0.273 1.00 90.50 84 PHE A N 1
ATOM 679 C CA . PHE A 1 84 ? 8.629 1.650 -0.902 1.00 90.50 84 PHE A CA 1
ATOM 680 C C . PHE A 1 84 ? 7.489 2.625 -0.577 1.00 90.50 84 PHE A C 1
ATOM 682 O O . PHE A 1 84 ? 6.571 2.247 0.151 1.00 90.50 84 PHE A O 1
ATOM 689 N N . PRO A 1 85 ? 7.498 3.857 -1.118 1.00 91.56 85 PRO A N 1
ATOM 690 C CA . PRO A 1 85 ? 6.396 4.788 -0.914 1.00 91.56 85 PRO A CA 1
ATOM 691 C C . PRO A 1 85 ? 5.107 4.302 -1.586 1.00 91.56 85 PRO A C 1
ATOM 693 O O . PRO A 1 85 ? 5.140 3.805 -2.718 1.00 91.56 85 PRO A O 1
ATOM 696 N N . VAL A 1 86 ? 3.972 4.509 -0.919 1.00 92.19 86 VAL A N 1
ATOM 697 C CA . VAL A 1 86 ? 2.625 4.201 -1.431 1.00 92.19 86 VAL A CA 1
ATOM 698 C C . VAL A 1 86 ? 1.672 5.358 -1.171 1.00 92.19 86 VAL A C 1
ATOM 700 O O . VAL A 1 86 ? 1.821 6.065 -0.182 1.00 92.19 86 VAL A O 1
ATOM 703 N N . LYS A 1 87 ? 0.646 5.527 -2.010 1.00 92.75 87 LYS A N 1
ATOM 704 C CA . LYS A 1 87 ? -0.443 6.476 -1.724 1.00 92.75 87 LYS A CA 1
ATOM 705 C C . LYS A 1 87 ? -1.635 5.723 -1.163 1.00 92.75 87 LYS A C 1
ATOM 707 O O . LYS A 1 87 ? -2.099 4.784 -1.810 1.00 92.75 87 LYS A O 1
ATOM 712 N N . ILE A 1 88 ? -2.158 6.150 -0.017 1.00 91.81 88 ILE A N 1
ATOM 713 C CA . ILE A 1 88 ? -3.334 5.536 0.610 1.00 91.81 88 ILE A CA 1
ATOM 714 C C . ILE A 1 88 ? -4.458 6.561 0.675 1.00 91.81 88 ILE A C 1
ATOM 716 O O . ILE A 1 88 ? -4.394 7.539 1.409 1.00 91.81 88 ILE A O 1
ATOM 720 N N . HIS A 1 89 ? -5.498 6.331 -0.113 1.00 90.88 89 HIS A N 1
ATOM 721 C CA . HIS A 1 89 ? -6.692 7.156 -0.125 1.00 90.88 89 HIS A CA 1
ATOM 722 C C . HIS A 1 89 ? -7.775 6.518 0.746 1.00 90.88 89 HIS A C 1
ATOM 724 O O . HIS A 1 89 ? -8.342 5.477 0.388 1.00 90.88 89 HIS A O 1
ATOM 730 N N . ILE A 1 90 ? -8.081 7.181 1.859 1.00 89.50 90 ILE A N 1
ATOM 731 C CA . ILE A 1 90 ? -9.170 6.817 2.763 1.00 89.50 90 ILE A CA 1
ATOM 732 C C . ILE A 1 90 ? -10.453 7.482 2.250 1.00 89.50 90 ILE A C 1
ATOM 734 O O . ILE A 1 90 ? -10.480 8.705 2.094 1.00 89.5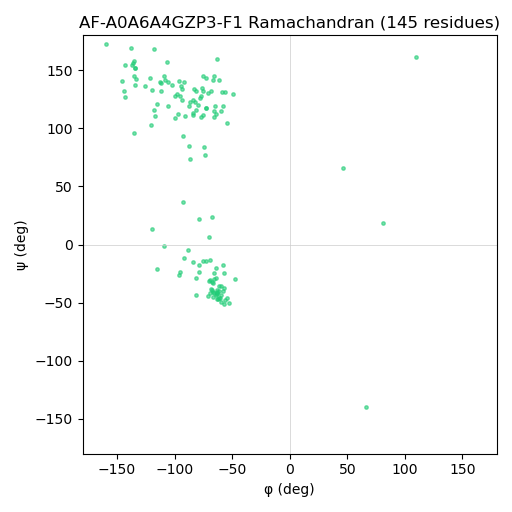0 90 ILE A O 1
ATOM 738 N N . PRO A 1 91 ? -11.516 6.718 1.957 1.00 85.81 91 PRO A N 1
ATOM 739 C CA . PRO A 1 91 ? -12.782 7.313 1.564 1.00 85.81 91 PRO A CA 1
ATOM 740 C C . PRO A 1 91 ? -13.385 8.109 2.735 1.00 85.81 91 PRO A C 1
ATOM 742 O O . PRO A 1 91 ? -13.254 7.695 3.888 1.00 85.81 91 PRO A O 1
ATOM 745 N N . PRO A 1 92 ? -14.072 9.233 2.466 1.00 78.62 92 PRO A N 1
ATOM 746 C CA . PRO A 1 92 ? -14.711 10.012 3.517 1.00 78.62 92 PRO A CA 1
ATOM 747 C C . PRO A 1 92 ? -15.770 9.177 4.244 1.00 78.62 92 PRO A C 1
ATOM 749 O O . PRO A 1 92 ? -16.517 8.419 3.620 1.00 78.62 92 PRO A O 1
ATOM 752 N N . LYS A 1 93 ? -15.851 9.356 5.569 1.00 71.00 93 LYS A N 1
ATOM 753 C CA . LYS A 1 93 ? -16.784 8.640 6.455 1.00 71.00 93 LYS A CA 1
ATOM 754 C C . LYS A 1 93 ? -18.250 8.819 6.049 1.00 71.00 93 LYS A C 1
ATOM 756 O O . LYS A 1 93 ? -19.017 7.865 6.094 1.00 71.00 93 LYS A O 1
ATOM 761 N N . ASN A 1 94 ? -18.609 10.022 5.596 1.00 64.62 94 ASN A N 1
ATOM 762 C CA . ASN A 1 94 ? -19.936 10.350 5.086 1.00 64.62 94 ASN A CA 1
ATOM 763 C C . ASN A 1 94 ? -19.815 10.695 3.602 1.00 64.62 94 ASN A C 1
ATOM 765 O O . ASN A 1 94 ? -19.107 11.629 3.240 1.00 64.62 94 ASN A O 1
ATOM 769 N N . TYR A 1 95 ? -20.506 9.958 2.735 1.00 55.44 95 TYR A N 1
ATOM 770 C CA . TYR A 1 95 ? -20.467 10.205 1.289 1.00 55.44 95 TYR A CA 1
ATOM 771 C C . TYR A 1 95 ? -21.057 11.575 0.898 1.00 55.44 95 TYR A C 1
ATOM 773 O O . TYR A 1 95 ? -20.719 12.107 -0.156 1.00 55.44 95 TYR A O 1
ATOM 781 N N . ASP A 1 96 ? -21.882 12.162 1.772 1.00 57.62 96 ASP A N 1
ATOM 782 C CA . ASP A 1 96 ? -22.514 13.471 1.577 1.00 57.62 96 ASP A CA 1
ATOM 783 C C . ASP A 1 96 ? -21.555 14.658 1.785 1.00 57.62 96 ASP A C 1
ATOM 785 O O . ASP A 1 96 ? -21.861 15.779 1.373 1.00 57.62 96 ASP A O 1
ATOM 789 N N . SER A 1 97 ? -20.375 14.449 2.387 1.00 51.97 97 SER A N 1
ATOM 790 C CA . SER A 1 97 ? -19.344 15.487 2.432 1.00 51.97 97 SER A CA 1
ATOM 791 C C . SER A 1 97 ? -18.529 15.467 1.134 1.00 51.97 97 SER A C 1
ATOM 793 O O . SER A 1 97 ? -17.796 14.534 0.820 1.00 51.97 97 SER A O 1
ATOM 795 N N . CYS A 1 98 ? -18.674 16.539 0.356 1.00 42.03 98 CYS A N 1
ATOM 796 C CA . CYS A 1 98 ? -18.208 16.707 -1.026 1.00 42.03 98 CYS A CA 1
ATOM 797 C C . CYS A 1 98 ? -16.669 16.760 -1.219 1.00 42.03 98 CYS A C 1
ATOM 799 O O . CYS A 1 98 ? -16.185 17.325 -2.199 1.00 42.03 98 CYS A O 1
ATOM 801 N N . SER A 1 99 ? -15.871 16.204 -0.302 1.00 49.94 99 SER A N 1
ATOM 802 C CA . SER A 1 99 ? -14.410 16.186 -0.428 1.00 49.94 99 SER A CA 1
ATOM 803 C C . SER A 1 99 ? -13.961 14.958 -1.220 1.00 49.94 99 SER A C 1
ATOM 805 O O . SER A 1 99 ? -13.639 13.906 -0.670 1.00 49.94 99 SER A O 1
ATOM 807 N N . GLN A 1 100 ? -13.980 15.080 -2.547 1.00 56.62 100 GLN A N 1
ATOM 808 C CA . GLN A 1 100 ? -13.428 14.078 -3.458 1.00 56.62 100 GLN A CA 1
ATOM 809 C C . GLN A 1 100 ? -11.932 14.335 -3.676 1.00 56.62 100 GLN A C 1
ATOM 811 O O . GLN A 1 100 ? -11.533 14.807 -4.741 1.00 56.62 100 GLN A O 1
ATOM 816 N N . VAL A 1 101 ? -11.087 14.038 -2.685 1.00 61.19 101 VAL A N 1
ATOM 817 C CA . VAL A 1 101 ? -9.634 14.018 -2.923 1.00 61.19 101 VAL A CA 1
ATOM 818 C C . VAL A 1 101 ? -9.349 12.885 -3.903 1.00 61.19 101 VAL A C 1
ATOM 820 O O . VAL A 1 101 ? -9.655 11.727 -3.633 1.00 61.19 101 VAL A O 1
ATOM 823 N N . ARG A 1 102 ? -8.787 13.169 -5.081 1.00 68.00 102 ARG A N 1
ATOM 824 C CA . ARG A 1 102 ? -8.439 12.079 -6.000 1.00 68.00 102 ARG A CA 1
ATOM 825 C C . ARG A 1 102 ? -7.223 11.356 -5.439 1.00 68.00 102 ARG A C 1
ATOM 827 O O . ARG A 1 102 ? -6.273 11.988 -4.997 1.00 68.00 102 ARG A O 1
ATOM 834 N N . VAL A 1 103 ? -7.169 10.032 -5.589 1.00 70.19 103 VAL A N 1
ATOM 835 C CA . VAL A 1 103 ? -6.017 9.190 -5.185 1.00 70.19 103 VAL A CA 1
ATOM 836 C C . VAL A 1 103 ? -4.663 9.750 -5.667 1.00 70.19 103 VAL A C 1
ATOM 838 O O . VAL A 1 103 ? -3.637 9.570 -5.022 1.00 70.19 103 VAL A O 1
ATOM 841 N N . LYS A 1 104 ? -4.640 10.458 -6.805 1.00 70.25 104 LYS A N 1
ATOM 842 C CA . LYS A 1 104 ? -3.427 11.082 -7.360 1.00 70.25 104 LYS A CA 1
ATOM 843 C C . LYS A 1 104 ? -2.907 12.268 -6.539 1.00 70.25 104 LYS A C 1
ATOM 845 O O . LYS A 1 104 ? -1.699 12.496 -6.560 1.00 70.25 104 LYS A O 1
ATOM 850 N N . GLU A 1 105 ? -3.802 12.989 -5.872 1.00 77.94 105 GLU A N 1
ATOM 851 C CA . GLU A 1 105 ? -3.539 14.194 -5.072 1.00 77.94 105 GLU A CA 1
ATOM 852 C C . GLU A 1 105 ? -3.095 13.852 -3.645 1.00 77.94 105 GLU A C 1
ATOM 854 O O . GLU A 1 105 ? -2.521 14.696 -2.966 1.00 77.94 105 GLU A O 1
ATOM 859 N N . VAL A 1 106 ? -3.292 12.601 -3.214 1.00 84.69 106 VAL A N 1
ATOM 860 C CA . VAL A 1 106 ? -2.786 12.102 -1.932 1.00 84.69 106 VAL A CA 1
ATOM 861 C C . VAL A 1 106 ? -1.251 12.025 -1.983 1.00 84.69 106 VAL A C 1
ATOM 863 O O . VAL A 1 106 ? -0.708 11.512 -2.977 1.00 84.69 106 VAL A O 1
ATOM 866 N N . PRO A 1 107 ? -0.532 12.537 -0.967 1.00 86.50 107 PRO A N 1
ATOM 867 C CA . PRO A 1 107 ? 0.915 12.370 -0.871 1.00 86.50 107 PRO A CA 1
ATOM 868 C C . PRO A 1 107 ? 1.293 10.891 -0.717 1.00 86.50 107 PRO A C 1
ATOM 870 O O . PRO A 1 107 ? 0.468 10.040 -0.383 1.00 86.50 107 PRO A O 1
ATOM 873 N N . ASP A 1 108 ? 2.540 10.571 -1.036 1.00 89.81 108 ASP A N 1
ATOM 874 C CA . ASP A 1 108 ? 3.077 9.249 -0.733 1.00 89.81 108 ASP A CA 1
ATOM 875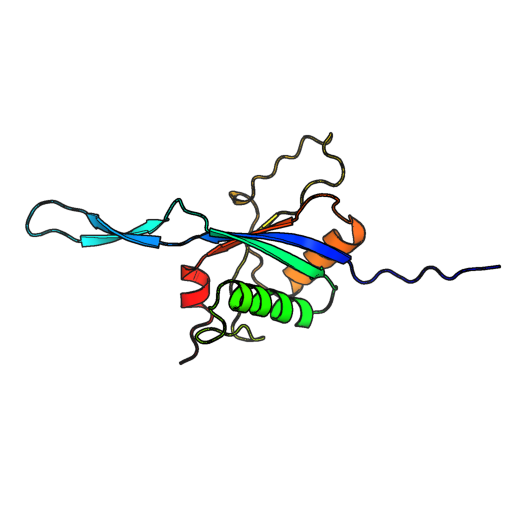 C C . ASP A 1 108 ? 3.375 9.148 0.770 1.00 89.81 108 ASP A C 1
ATOM 877 O O . ASP A 1 108 ? 3.783 10.133 1.371 1.00 89.81 108 ASP A O 1
ATOM 881 N N . ILE A 1 109 ? 3.182 7.963 1.350 1.00 90.75 109 ILE A N 1
ATOM 882 C CA . ILE A 1 109 ? 3.624 7.632 2.707 1.00 90.75 109 ILE A CA 1
ATOM 883 C C . ILE A 1 109 ? 5.085 7.205 2.627 1.00 90.75 109 ILE A C 1
ATOM 885 O O . ILE A 1 109 ? 5.401 6.149 2.065 1.00 90.75 109 ILE A O 1
ATOM 889 N N . GLU A 1 110 ? 5.974 8.019 3.184 1.00 87.19 110 GLU A N 1
ATOM 890 C CA . GLU A 1 110 ? 7.426 7.871 3.031 1.00 87.19 110 GLU A CA 1
ATOM 891 C C . GLU A 1 110 ? 8.138 7.408 4.308 1.00 87.19 110 GLU A C 1
ATOM 893 O O . GLU A 1 110 ? 9.352 7.220 4.293 1.00 87.19 110 GLU A O 1
ATOM 898 N N . ASN A 1 111 ? 7.426 7.202 5.417 1.00 87.50 111 ASN A N 1
ATOM 899 C CA . ASN A 1 111 ? 7.998 6.687 6.666 1.00 87.50 111 ASN A CA 1
ATOM 900 C C . ASN A 1 111 ? 6.925 6.078 7.587 1.00 87.50 111 ASN A C 1
ATOM 902 O O . ASN A 1 111 ? 5.726 6.164 7.317 1.00 87.50 111 ASN A O 1
ATOM 906 N N . SER A 1 112 ? 7.362 5.436 8.678 1.00 86.56 112 SER A N 1
ATOM 907 C CA . SER A 1 112 ? 6.451 4.780 9.623 1.00 86.56 112 SER A CA 1
ATOM 908 C C . SER A 1 112 ? 5.620 5.771 10.441 1.00 86.56 112 SER A C 1
ATOM 910 O O . SER A 1 112 ? 4.470 5.480 10.739 1.00 86.56 112 SER A O 1
ATOM 912 N N . SER A 1 113 ? 6.134 6.966 10.748 1.00 90.38 113 SER A N 1
ATOM 913 C CA . SER A 1 113 ? 5.373 7.979 11.491 1.00 90.38 113 SER A CA 1
ATOM 914 C C . SER A 1 113 ? 4.148 8.461 10.710 1.00 90.38 113 SER A C 1
ATOM 916 O O . SER A 1 113 ? 3.057 8.535 11.267 1.00 90.38 113 SER A O 1
ATOM 918 N N . GLU A 1 114 ? 4.297 8.707 9.407 1.00 92.00 114 GLU A N 1
ATOM 919 C CA . GLU A 1 114 ? 3.174 9.017 8.513 1.00 92.00 114 GLU A CA 1
ATOM 920 C C . GLU A 1 114 ? 2.169 7.865 8.435 1.00 92.00 114 GLU A C 1
ATOM 922 O O . GLU A 1 114 ? 0.958 8.092 8.458 1.00 92.00 114 GLU A O 1
ATOM 927 N N . TYR A 1 115 ? 2.662 6.623 8.390 1.00 92.56 115 TYR A N 1
ATOM 928 C CA . TYR A 1 115 ? 1.802 5.446 8.450 1.00 92.56 115 TYR A CA 1
ATOM 929 C C . TYR A 1 115 ? 1.001 5.386 9.753 1.00 92.56 115 TYR A C 1
ATOM 931 O O . TYR A 1 115 ? -0.198 5.138 9.710 1.00 92.56 115 TYR A O 1
ATOM 939 N N . VAL A 1 116 ? 1.636 5.624 10.901 1.00 92.06 116 VAL A N 1
ATOM 940 C CA . VAL A 1 116 ? 0.990 5.555 12.217 1.00 92.06 116 VAL A CA 1
ATOM 941 C C . VAL A 1 116 ? -0.112 6.606 12.347 1.00 92.06 116 VAL A C 1
ATOM 943 O O . VAL A 1 116 ? -1.200 6.284 12.823 1.00 92.06 116 VAL A O 1
ATOM 946 N N . GLU A 1 117 ? 0.116 7.837 11.886 1.00 92.25 117 GLU A N 1
ATOM 947 C CA . GLU A 1 117 ? -0.921 8.881 11.871 1.00 92.25 117 GLU A CA 1
ATOM 948 C C . GLU A 1 117 ? -2.100 8.501 10.966 1.00 92.25 117 GLU A C 1
ATOM 950 O O . GLU A 1 117 ? -3.266 8.688 11.324 1.00 92.25 117 GLU A O 1
ATOM 955 N N . LEU A 1 118 ? -1.811 7.885 9.821 1.00 92.06 118 LEU A N 1
ATOM 956 C CA . LEU A 1 118 ? -2.835 7.383 8.916 1.00 92.06 118 LEU A CA 1
ATOM 957 C C . LEU A 1 118 ? -3.600 6.180 9.502 1.00 92.06 118 LEU A C 1
ATOM 959 O O . LEU A 1 118 ? -4.824 6.120 9.400 1.00 92.06 118 LEU A O 1
ATOM 963 N N . ALA A 1 119 ? -2.913 5.242 10.153 1.00 92.69 119 ALA A N 1
ATOM 964 C CA . ALA A 1 119 ? -3.526 4.096 10.818 1.00 92.69 119 ALA A CA 1
ATOM 965 C C . ALA A 1 119 ? -4.429 4.551 11.971 1.00 92.69 119 ALA A C 1
ATOM 967 O O . ALA A 1 119 ? -5.559 4.079 12.078 1.00 92.69 119 ALA A O 1
ATOM 968 N N . LYS A 1 120 ? -3.990 5.540 12.765 1.00 92.12 120 LYS A N 1
ATOM 969 C CA . LYS A 1 120 ? -4.824 6.209 13.777 1.00 92.12 120 LYS A CA 1
ATOM 970 C C . LYS A 1 120 ? -6.107 6.759 13.173 1.00 92.12 120 LYS A C 1
ATOM 972 O O . LYS A 1 120 ? -7.184 6.563 13.733 1.00 92.12 120 LYS A O 1
ATOM 977 N N . GLN A 1 121 ? -5.999 7.434 12.028 1.00 91.25 121 GLN A N 1
ATOM 978 C CA . GLN A 1 121 ? -7.165 7.958 11.333 1.00 91.25 121 GLN A CA 1
ATOM 979 C C . GLN A 1 121 ? -8.101 6.832 10.873 1.00 91.25 121 GLN A C 1
ATOM 981 O O . GLN A 1 121 ? -9.298 6.917 11.120 1.00 91.25 121 GLN A O 1
ATOM 986 N N . ILE A 1 122 ? -7.583 5.770 10.253 1.00 91.62 122 ILE A N 1
ATOM 987 C CA . ILE A 1 122 ? -8.395 4.638 9.777 1.00 91.62 122 ILE A CA 1
ATOM 988 C C . ILE A 1 122 ? -9.122 3.946 10.932 1.00 91.62 122 ILE A C 1
ATOM 990 O O . ILE A 1 122 ? -10.320 3.691 10.822 1.00 91.62 122 ILE A O 1
ATOM 994 N N . VAL A 1 123 ? -8.420 3.677 12.035 1.00 92.00 123 VAL A N 1
ATOM 995 C CA . VAL A 1 123 ? -8.993 3.032 13.226 1.00 92.00 123 VAL A CA 1
ATOM 996 C C . VAL A 1 123 ? -10.091 3.898 13.845 1.00 92.00 123 VAL A C 1
ATOM 998 O O . VAL A 1 123 ? -11.150 3.392 14.207 1.00 92.00 123 VAL A O 1
ATOM 1001 N N . LYS A 1 124 ? -9.886 5.218 13.903 1.00 89.56 124 LYS A N 1
ATOM 1002 C CA . LYS A 1 124 ? -10.877 6.170 14.421 1.00 89.56 124 LYS A CA 1
ATOM 1003 C C . LYS A 1 124 ? -12.087 6.339 13.497 1.00 89.56 124 LYS A C 1
ATOM 1005 O O . LYS A 1 124 ? -13.228 6.434 13.959 1.00 89.56 124 LYS A O 1
ATOM 1010 N N . ASP A 1 125 ? -11.844 6.465 12.197 1.00 88.12 125 ASP A N 1
ATOM 1011 C CA . ASP A 1 125 ? -12.880 6.813 11.226 1.00 88.12 125 ASP A CA 1
ATOM 1012 C C . ASP A 1 125 ? -13.710 5.595 10.816 1.00 88.12 125 ASP A C 1
ATOM 1014 O O . ASP A 1 125 ? -14.894 5.773 10.515 1.00 88.12 125 ASP A O 1
ATOM 1018 N N . GLN A 1 126 ? -13.113 4.397 10.857 1.00 89.19 126 GLN A N 1
ATOM 1019 C CA . GLN A 1 126 ? -13.699 3.115 10.457 1.00 89.19 126 GLN A CA 1
ATOM 1020 C C . GLN A 1 126 ? -14.424 3.221 9.104 1.00 89.19 126 GLN A C 1
ATOM 1022 O O . GLN A 1 126 ? -15.658 3.155 9.038 1.00 89.19 126 GLN A O 1
ATOM 1027 N N . PRO A 1 127 ? -13.683 3.469 8.006 1.00 86.94 127 PRO A N 1
ATOM 1028 C CA . PRO A 1 127 ? -14.282 3.707 6.699 1.00 86.94 127 PRO A CA 1
ATOM 1029 C C . PRO A 1 127 ? -15.132 2.515 6.244 1.00 86.94 127 PRO A C 1
ATOM 1031 O O . PRO A 1 127 ? -14.682 1.373 6.243 1.00 86.94 127 PRO A O 1
ATOM 1034 N N . GLN A 1 128 ? -16.359 2.799 5.793 1.00 85.88 128 GLN A N 1
ATOM 1035 C CA . GLN A 1 128 ? -17.296 1.776 5.302 1.00 85.88 128 GLN A CA 1
ATOM 1036 C C . GLN A 1 128 ? -17.007 1.309 3.869 1.00 85.88 128 GLN A C 1
ATOM 1038 O O . GLN A 1 128 ? -17.531 0.288 3.431 1.00 85.88 128 GLN A O 1
ATOM 1043 N N . LYS A 1 129 ? -16.231 2.088 3.111 1.00 86.94 129 LYS A N 1
ATOM 1044 C CA . LYS A 1 129 ? -15.841 1.772 1.733 1.00 86.94 129 LYS A CA 1
ATOM 1045 C C . LYS A 1 129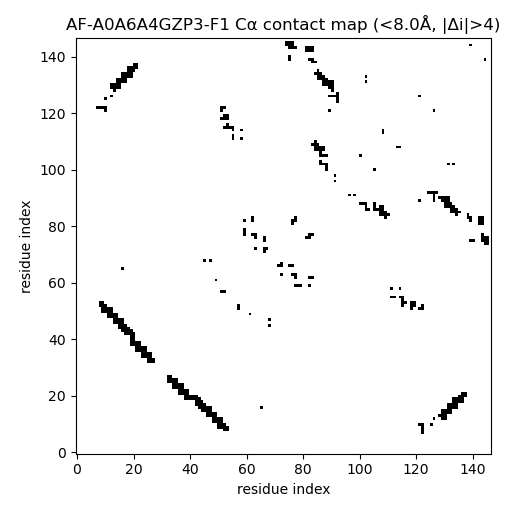 ? -14.382 1.346 1.682 1.00 86.94 129 LYS A C 1
ATOM 1047 O O . LYS A 1 129 ? -13.585 1.763 2.521 1.00 86.94 129 LYS A O 1
ATOM 1052 N N . ASP A 1 130 ? -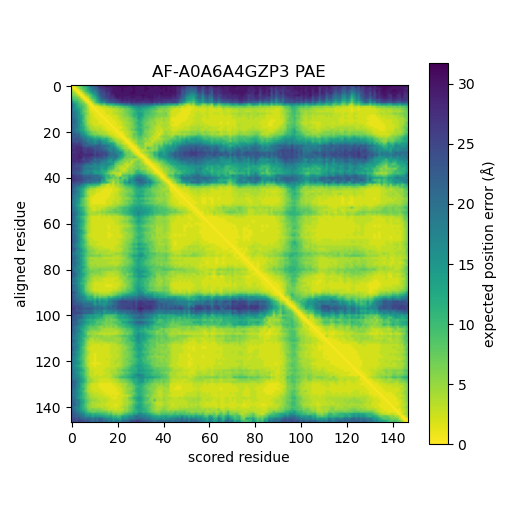14.044 0.605 0.632 1.00 89.75 130 ASP A N 1
ATOM 1053 C CA . ASP A 1 130 ? -12.684 0.138 0.392 1.00 89.75 130 ASP A CA 1
ATOM 1054 C C . ASP A 1 130 ? -11.679 1.294 0.346 1.00 89.75 130 ASP A C 1
ATOM 1056 O O . ASP A 1 130 ? -11.837 2.278 -0.392 1.00 89.75 130 ASP A O 1
ATOM 1060 N N . ILE A 1 131 ? -10.591 1.136 1.092 1.00 91.94 131 ILE A N 1
ATOM 1061 C CA . ILE A 1 131 ? -9.447 2.044 1.040 1.00 91.94 131 ILE A CA 1
ATOM 1062 C C . ILE A 1 131 ? -8.672 1.757 -0.247 1.00 91.94 131 ILE A C 1
ATOM 1064 O O . ILE A 1 131 ? -8.377 0.609 -0.579 1.00 91.94 131 ILE A O 1
ATOM 1068 N N . THR A 1 132 ? -8.324 2.799 -0.999 1.00 92.31 132 THR A N 1
ATOM 1069 C CA . THR A 1 132 ? -7.579 2.631 -2.255 1.00 92.31 132 THR A CA 1
ATOM 1070 C C . THR A 1 132 ? -6.093 2.859 -2.029 1.00 92.31 132 THR A C 1
ATOM 1072 O O . THR A 1 132 ? -5.700 3.895 -1.502 1.00 92.31 132 THR A O 1
ATOM 1075 N N . VAL A 1 133 ? -5.260 1.925 -2.486 1.00 92.62 133 VAL A N 1
ATOM 1076 C CA . VAL A 1 133 ? -3.802 1.991 -2.338 1.00 92.62 133 VAL A CA 1
ATOM 1077 C C . VAL A 1 133 ? -3.164 2.035 -3.718 1.00 92.62 133 VAL A C 1
ATOM 1079 O O . VAL A 1 133 ? -3.259 1.067 -4.470 1.00 92.62 133 VAL A O 1
ATOM 1082 N N . LEU A 1 134 ? -2.494 3.132 -4.065 1.00 91.50 134 LEU A N 1
ATOM 1083 C CA . LEU A 1 134 ? -1.743 3.241 -5.314 1.00 91.50 134 LEU A CA 1
ATOM 1084 C C . LEU A 1 134 ? -0.281 2.864 -5.079 1.00 91.50 134 LEU A C 1
ATOM 1086 O O . LEU A 1 134 ? 0.404 3.460 -4.248 1.00 91.50 134 LEU A O 1
ATOM 1090 N N . ILE A 1 135 ? 0.192 1.898 -5.858 1.00 91.75 135 ILE A N 1
ATOM 1091 C CA . ILE A 1 135 ? 1.535 1.332 -5.765 1.00 91.75 135 ILE A CA 1
ATOM 1092 C C . ILE A 1 135 ? 2.244 1.572 -7.092 1.00 91.75 135 ILE A C 1
ATOM 1094 O O . ILE A 1 135 ? 1.682 1.301 -8.155 1.00 91.75 135 ILE A O 1
ATOM 1098 N N . 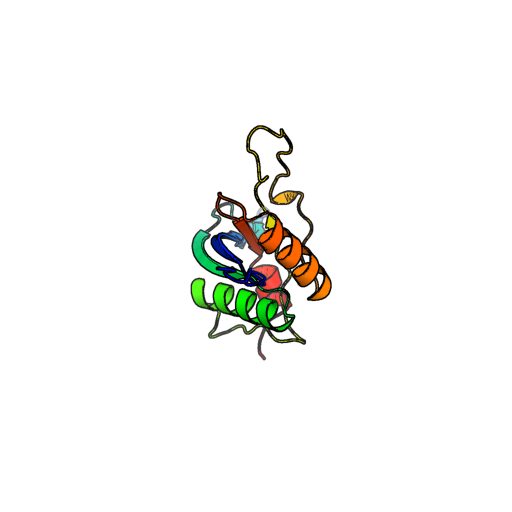ASP A 1 136 ? 3.482 2.053 -7.048 1.00 90.69 136 ASP A N 1
ATOM 1099 C CA . ASP A 1 136 ? 4.298 2.262 -8.243 1.00 90.69 136 ASP A CA 1
ATOM 1100 C C . ASP A 1 136 ? 5.393 1.193 -8.351 1.00 90.69 136 ASP A C 1
ATOM 1102 O O . ASP A 1 136 ? 6.256 1.079 -7.478 1.00 90.69 136 ASP A O 1
ATOM 1106 N N . MET A 1 137 ? 5.372 0.414 -9.439 1.00 88.81 137 MET A N 1
ATOM 1107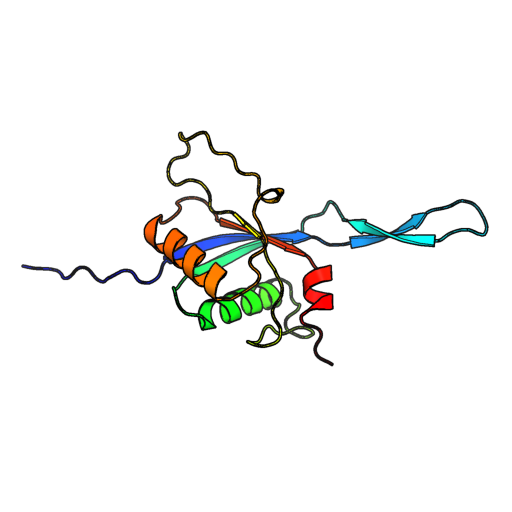 C CA . MET A 1 137 ? 6.353 -0.650 -9.658 1.00 88.81 137 MET A CA 1
ATOM 1108 C C . MET A 1 137 ? 7.793 -0.124 -9.746 1.00 88.81 137 MET A C 1
ATOM 1110 O O . MET A 1 137 ? 8.702 -0.770 -9.234 1.00 88.81 137 MET A O 1
ATOM 1114 N N . GLN A 1 138 ? 8.023 1.057 -10.332 1.00 88.88 138 GLN A N 1
ATOM 1115 C CA . GLN A 1 138 ? 9.373 1.630 -10.393 1.00 88.88 138 GLN A CA 1
ATOM 1116 C C . GLN A 1 138 ? 9.888 2.001 -9.004 1.00 88.88 138 GLN A C 1
ATOM 1118 O O . GLN A 1 138 ? 11.081 1.866 -8.743 1.00 88.88 138 GLN A O 1
ATOM 1123 N N . LYS A 1 139 ? 9.001 2.428 -8.093 1.00 89.62 139 LYS A N 1
ATOM 1124 C CA . LYS A 1 139 ? 9.380 2.676 -6.698 1.00 89.62 139 LYS A CA 1
ATOM 1125 C C . LYS A 1 139 ? 9.767 1.371 -5.999 1.00 89.62 139 LYS A C 1
ATOM 1127 O O . LYS A 1 139 ? 10.819 1.323 -5.372 1.00 89.62 139 LYS A O 1
ATOM 1132 N N . ILE A 1 140 ? 8.999 0.292 -6.166 1.00 88.94 140 ILE A N 1
ATOM 1133 C CA . ILE A 1 140 ? 9.377 -1.028 -5.621 1.00 88.94 140 ILE A CA 1
ATOM 1134 C C . ILE A 1 140 ? 10.765 -1.446 -6.133 1.00 88.94 140 ILE A C 1
ATOM 1136 O O . ILE A 1 140 ? 11.633 -1.828 -5.348 1.00 88.94 140 ILE A O 1
ATOM 1140 N N . GLU A 1 141 ? 10.996 -1.326 -7.442 1.00 88.19 141 GLU A N 1
ATOM 1141 C CA . GLU A 1 141 ? 12.276 -1.664 -8.071 1.00 88.19 141 GLU A CA 1
ATOM 1142 C C . GLU A 1 141 ? 13.444 -0.789 -7.611 1.00 88.19 141 GLU A C 1
ATOM 1144 O O . GLU A 1 141 ? 14.588 -1.237 -7.660 1.00 88.19 141 GLU A O 1
ATOM 1149 N N . LEU A 1 142 ? 13.190 0.454 -7.212 1.00 87.25 142 LEU A N 1
ATOM 1150 C CA . LEU A 1 142 ? 14.223 1.368 -6.741 1.00 87.25 142 LEU A CA 1
ATOM 1151 C C . LEU A 1 142 ? 14.577 1.118 -5.271 1.00 87.25 142 LEU A C 1
ATOM 1153 O O . LEU A 1 142 ? 15.753 1.116 -4.92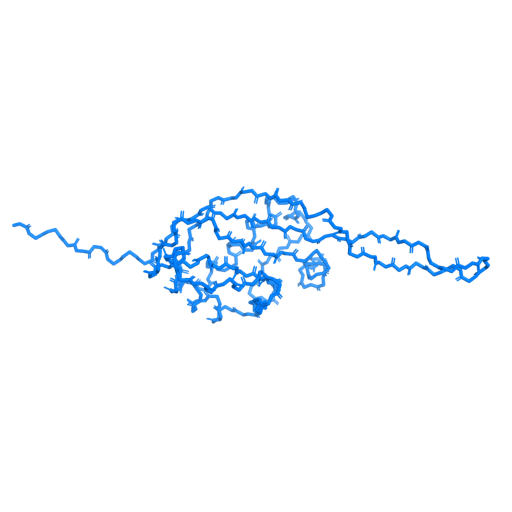3 1.00 87.25 142 LEU A O 1
ATOM 1157 N N . PHE A 1 143 ? 13.569 0.905 -4.423 1.00 84.50 143 PHE A N 1
ATOM 1158 C CA . PHE A 1 143 ? 13.736 0.911 -2.969 1.00 84.50 143 PHE A CA 1
ATOM 1159 C C . PHE A 1 143 ? 13.919 -0.476 -2.343 1.00 84.50 143 PHE A C 1
ATOM 1161 O O . PHE A 1 143 ? 14.542 -0.583 -1.288 1.00 84.50 143 PHE A O 1
ATOM 1168 N N . CYS A 1 144 ? 13.408 -1.538 -2.976 1.00 80.19 144 CYS A N 1
ATOM 1169 C CA . CYS A 1 144 ? 13.334 -2.872 -2.367 1.00 80.19 144 CYS A CA 1
ATOM 1170 C C . CYS A 1 144 ? 14.103 -3.959 -3.126 1.00 80.19 144 CYS A C 1
ATOM 1172 O O . CYS A 1 144 ? 13.879 -5.144 -2.865 1.00 80.19 144 CYS A O 1
ATOM 1174 N N . LYS A 1 145 ? 14.980 -3.598 -4.075 1.00 72.31 145 LYS A N 1
ATOM 1175 C CA . LYS A 1 145 ? 15.853 -4.572 -4.747 1.00 72.31 145 LYS A CA 1
ATOM 1176 C C . LYS A 1 145 ? 16.734 -5.269 -3.717 1.00 72.31 145 LYS A C 1
ATOM 1178 O O . LYS A 1 145 ? 17.591 -4.642 -3.102 1.00 72.31 145 LYS A O 1
ATOM 1183 N N . VAL A 1 146 ? 16.520 -6.569 -3.559 1.00 59.25 146 VAL A N 1
ATOM 1184 C CA . VAL A 1 146 ? 17.435 -7.437 -2.822 1.00 59.25 146 VAL A CA 1
ATOM 1185 C C . VAL A 1 146 ? 18.563 -7.790 -3.792 1.00 59.25 146 VAL A C 1
ATOM 1187 O O . VAL A 1 146 ? 18.297 -8.353 -4.855 1.00 59.25 146 VAL A O 1
ATOM 1190 N N . HIS A 1 147 ? 19.787 -7.364 -3.479 1.00 52.91 147 HIS A N 1
ATOM 1191 C CA . HIS A 1 147 ? 20.995 -7.810 -4.176 1.00 52.91 147 HIS A CA 1
ATOM 1192 C C . HIS A 1 147 ? 21.400 -9.207 -3.716 1.00 52.91 147 HIS A C 1
ATOM 1194 O O . HIS A 1 147 ? 21.264 -9.480 -2.501 1.00 52.91 147 HIS A O 1
#

Organism: NCBI:txid1447944

Foldseek 3Di:
DDDDPDPQQKAKFKAWEWEWDWDWDFDDDDPPTDTDTDTDPPTPIDIDIAMFGLDLVSLQVVQCVVCVRVVNNVFFHDDQQFGFWKQKAADALDPPPPPCDDSVNGDTDDGSVSSSVVSVVCSVSVHPDHIYMYHYPVRRVVGTGDD

Secondary structure (DSSP, 8-state):
---------EEEEEEEEEEE-EEEEEESSTT--EEEEEEPS--EEEEEEEEEES-HHHHHHHHHHHHHHHT-TTTB---SS----EEEEPPPSSTTS-----TTTSPPB-SHHHHHHHHHHHHHH--SSPEEEEEEHHHHHHH-B--

Mean predicted aligned error: 8.5 Å

Nearest PDB structures (foldseek):
  7yl9-assembly1_H  TM=3.576E-01  e=2.235E+00  Vibrio cholerae
  8vh9-assembly1_A  TM=1.871E-01  e=1.200E+00  Homo sapiens

Sequence (147 aa):
MTSNGEDDDSFTSTLSLQLVTYSAVKTGKGLKKRLVLKKDVRVKTKLIEFTFTMQDDNYLLFQNDILRKYGFHTCYKSTSKHFFPVKIHIPPKNYDSCSQVRVKEVPDIENSSEYVELAKQIVKDQPQKDITVLIDMQKIELFCKVH

Solvent-accessible surface area (backbone atoms only — not comparable to full-atom values): 8570 Å² total; per-residue (Å²): 135,87,78,78,83,72,81,67,69,48,37,75,44,51,32,42,35,32,37,39,43,69,44,81,40,80,44,71,67,80,94,61,57,43,82,42,77,41,79,41,85,69,55,54,72,47,80,46,79,49,72,44,37,66,46,64,65,47,56,40,51,53,50,38,50,52,29,48,77,73,67,39,52,88,61,33,58,48,46,101,89,23,57,55,56,33,22,71,36,73,53,65,76,50,82,85,57,87,73,77,76,51,64,83,75,46,66,65,43,82,50,54,68,58,45,31,57,49,28,50,48,46,39,73,58,56,53,89,56,63,33,36,34,45,38,47,50,68,44,40,63,69,41,19,62,67,129

Radius of gyration: 18.27 Å; Cα contacts (8 Å, |Δi|>4): 244; chains: 1; bounding box: 44×30×73 Å

pLDDT: mean 82.3, std 14.31, range [37.41, 96.25]